Protein AF-A0A374W8F1-F1 (afdb_monomer_lite)

Structure (mmCIF, N/CA/C/O backbone):
data_AF-A0A374W8F1-F1
#
_entry.id   AF-A0A374W8F1-F1
#
loop_
_atom_site.group_PDB
_atom_site.id
_atom_site.type_symbol
_atom_site.label_atom_id
_atom_site.label_alt_id
_atom_site.label_comp_id
_atom_site.label_asym_id
_atom_site.label_entity_id
_atom_site.label_seq_id
_atom_site.pdbx_PDB_ins_code
_atom_site.Cartn_x
_atom_site.Cartn_y
_atom_site.Cartn_z
_atom_site.occupancy
_atom_site.B_iso_or_equiv
_atom_site.auth_seq_id
_atom_site.auth_comp_id
_atom_site.auth_asym_id
_atom_site.auth_atom_id
_atom_site.pdbx_PDB_model_num
ATOM 1 N N . MET A 1 1 ? -5.084 6.648 -28.640 1.00 56.66 1 MET A N 1
ATOM 2 C CA . MET A 1 1 ? -4.894 7.261 -27.310 1.00 56.66 1 MET A CA 1
ATOM 3 C C . MET A 1 1 ? -3.438 7.662 -27.225 1.00 56.66 1 MET A C 1
ATOM 5 O O . MET A 1 1 ? -2.590 6.785 -27.340 1.00 56.66 1 MET A O 1
ATOM 9 N N . ASN A 1 2 ? -3.152 8.958 -27.144 1.00 83.12 2 ASN A N 1
ATOM 10 C CA . ASN A 1 2 ? -1.784 9.453 -27.013 1.00 83.12 2 ASN A CA 1
ATOM 11 C C . ASN A 1 2 ? -1.238 9.098 -25.610 1.00 83.12 2 ASN A C 1
ATOM 13 O O . ASN A 1 2 ? -2.001 9.043 -24.641 1.00 83.12 2 ASN A O 1
ATOM 17 N N . ALA A 1 3 ? 0.065 8.836 -25.484 1.00 85.19 3 ALA A N 1
ATOM 18 C CA . ALA A 1 3 ? 0.710 8.472 -24.219 1.00 85.19 3 ALA A CA 1
ATOM 19 C C . ALA A 1 3 ? 0.453 9.521 -23.122 1.00 85.19 3 ALA A C 1
ATOM 21 O O . ALA A 1 3 ? 0.113 9.183 -21.987 1.00 85.19 3 ALA A O 1
ATOM 22 N N . LEU A 1 4 ? 0.528 10.797 -23.509 1.00 89.19 4 LEU A N 1
ATOM 23 C CA . LEU A 1 4 ? 0.276 11.951 -22.646 1.00 89.19 4 LEU A CA 1
ATOM 24 C C . LEU A 1 4 ? -1.195 12.076 -22.233 1.00 89.19 4 LEU A C 1
ATOM 26 O O . LEU A 1 4 ? -1.486 12.389 -21.083 1.00 89.19 4 LEU A O 1
ATOM 30 N N . GLU A 1 5 ? -2.141 11.777 -23.129 1.00 90.50 5 GLU A N 1
ATOM 31 C CA . GLU A 1 5 ? -3.573 11.758 -22.785 1.00 90.50 5 GLU A CA 1
ATOM 32 C C . GLU A 1 5 ? -3.871 10.691 -21.730 1.00 90.50 5 GLU A C 1
ATOM 34 O O . GLU A 1 5 ? -4.620 10.935 -20.779 1.00 90.50 5 GLU A O 1
ATOM 39 N N . LYS A 1 6 ? -3.250 9.512 -21.870 1.00 90.81 6 LYS A N 1
ATOM 40 C CA . LYS A 1 6 ? -3.367 8.432 -20.890 1.00 90.81 6 LYS A CA 1
ATOM 41 C C . LYS A 1 6 ? -2.780 8.858 -19.547 1.00 90.81 6 LYS A C 1
ATOM 43 O O . LYS A 1 6 ? -3.488 8.761 -18.548 1.00 90.81 6 LYS A O 1
ATOM 48 N N . LEU A 1 7 ? -1.556 9.389 -19.525 1.00 92.25 7 LEU A N 1
ATOM 49 C CA . LEU A 1 7 ? -0.915 9.894 -18.307 1.00 92.25 7 LEU A CA 1
ATOM 50 C C . LEU A 1 7 ? -1.776 10.959 -17.614 1.00 92.25 7 LEU A C 1
ATOM 52 O O . LEU A 1 7 ? -2.066 10.837 -16.426 1.00 92.25 7 LEU A O 1
ATOM 56 N N . ARG A 1 8 ? -2.289 11.938 -18.369 1.00 93.06 8 ARG A N 1
ATOM 57 C CA . ARG A 1 8 ? -3.191 12.977 -17.854 1.00 93.06 8 ARG A CA 1
ATOM 58 C C . ARG A 1 8 ? -4.452 12.396 -17.219 1.00 93.06 8 ARG A C 1
ATOM 60 O O . ARG A 1 8 ? -4.893 12.876 -16.181 1.00 93.06 8 ARG A O 1
ATOM 67 N N . SER A 1 9 ? -5.018 11.341 -17.807 1.00 91.94 9 SER A N 1
ATOM 68 C CA . SER A 1 9 ? -6.196 10.659 -17.257 1.00 91.94 9 SER A CA 1
ATOM 69 C C . SER A 1 9 ? -5.920 9.867 -15.969 1.00 91.94 9 SER A C 1
ATOM 71 O O . SER A 1 9 ? -6.871 9.497 -15.272 1.00 91.94 9 SER A O 1
ATOM 73 N N . MET A 1 10 ? -4.649 9.586 -15.668 1.00 92.75 10 MET A N 1
ATOM 74 C CA . MET A 1 10 ? -4.195 8.838 -14.493 1.00 92.75 10 MET A CA 1
ATOM 75 C C . MET A 1 10 ? -3.808 9.746 -13.315 1.00 92.75 10 MET A C 1
ATOM 77 O O . MET A 1 10 ? -3.737 9.269 -12.186 1.00 92.75 10 MET A O 1
ATOM 81 N N . VAL A 1 11 ? -3.591 11.044 -13.534 1.00 92.56 11 VAL A N 1
ATOM 82 C CA . VAL A 1 11 ? -3.277 11.994 -12.453 1.00 92.56 11 VAL A CA 1
ATOM 83 C C . VAL A 1 11 ? -4.380 11.980 -11.383 1.00 92.56 11 VAL A C 1
ATOM 85 O O . VAL A 1 11 ? -5.569 11.898 -11.702 1.00 92.56 11 VAL A O 1
ATOM 88 N N . ASN A 1 12 ? -3.983 12.052 -10.110 1.00 89.75 12 ASN A N 1
ATOM 89 C CA . ASN A 1 12 ? -4.857 12.020 -8.930 1.00 89.75 12 ASN A CA 1
ATOM 90 C C . ASN A 1 12 ? -5.703 10.743 -8.768 1.00 89.75 12 ASN A C 1
ATOM 92 O O . ASN A 1 12 ? -6.711 10.755 -8.060 1.00 89.75 12 ASN A O 1
ATOM 96 N N . LYS A 1 13 ? -5.307 9.628 -9.394 1.00 89.38 13 LYS A N 1
ATOM 97 C CA . LYS A 1 13 ? -5.928 8.311 -9.182 1.00 89.38 13 LYS A CA 1
ATOM 98 C C . LYS A 1 13 ? -4.943 7.337 -8.523 1.00 89.38 13 LYS A C 1
ATOM 100 O O . LYS A 1 13 ? -3.747 7.414 -8.808 1.00 89.38 13 LYS A O 1
ATOM 105 N N . PRO A 1 14 ? -5.425 6.422 -7.661 1.00 85.81 14 PRO A N 1
ATOM 106 C CA . PRO A 1 14 ? -4.579 5.423 -7.021 1.00 85.81 14 PRO A CA 1
ATOM 107 C C . PRO A 1 14 ? -4.275 4.255 -7.964 1.00 85.81 14 PRO A C 1
ATOM 109 O O . PRO A 1 14 ? -5.164 3.699 -8.621 1.00 85.81 14 PRO A O 1
ATOM 112 N N . PHE A 1 15 ? -3.011 3.846 -7.985 1.00 88.94 15 PHE A N 1
ATOM 113 C CA . PHE A 1 15 ? -2.523 2.699 -8.741 1.00 88.94 15 PHE A CA 1
ATOM 114 C C . PHE A 1 15 ? -1.588 1.850 -7.888 1.00 88.94 15 PHE A C 1
ATOM 116 O O . PHE A 1 15 ? -0.860 2.355 -7.043 1.00 88.94 15 PHE A O 1
ATOM 123 N N . LEU A 1 16 ? -1.559 0.554 -8.167 1.00 85.25 16 LEU A N 1
ATOM 124 C CA . LEU A 1 16 ? -0.496 -0.325 -7.721 1.00 85.25 16 LEU A CA 1
ATOM 125 C C . LEU A 1 16 ? 0.662 -0.246 -8.722 1.00 85.25 16 LEU A C 1
ATOM 127 O O . LEU A 1 16 ? 0.486 -0.538 -9.909 1.00 85.25 16 LEU A O 1
ATOM 131 N N . TYR A 1 17 ? 1.844 0.107 -8.234 1.00 84.38 17 TYR A N 1
ATOM 132 C CA . TYR A 1 17 ? 3.082 0.157 -9.003 1.00 84.38 17 TYR A CA 1
ATOM 133 C C . TYR A 1 17 ? 4.215 -0.434 -8.157 1.00 84.38 17 TYR A C 1
ATOM 135 O O . TYR A 1 17 ? 4.442 -0.005 -7.032 1.00 84.38 17 TYR A O 1
ATOM 143 N N . ASN A 1 18 ? 4.912 -1.456 -8.670 1.00 82.31 18 ASN A N 1
ATOM 144 C CA . ASN A 1 18 ? 5.945 -2.198 -7.926 1.00 82.31 18 ASN A CA 1
ATOM 145 C C . ASN A 1 18 ? 5.492 -2.689 -6.532 1.00 82.31 18 ASN A C 1
ATOM 147 O O . ASN A 1 18 ? 6.258 -2.649 -5.576 1.00 82.31 18 ASN A O 1
ATOM 151 N N . ASN A 1 19 ? 4.250 -3.178 -6.428 1.00 72.81 19 ASN A N 1
ATOM 152 C CA . ASN A 1 19 ? 3.611 -3.627 -5.179 1.00 72.81 19 ASN A CA 1
ATOM 153 C C . ASN A 1 19 ? 3.404 -2.533 -4.113 1.00 72.81 19 ASN A C 1
ATOM 155 O O . ASN A 1 19 ? 2.993 -2.855 -3.002 1.00 72.81 19 ASN A O 1
ATOM 159 N N . GLU A 1 20 ? 3.627 -1.263 -4.448 1.00 76.25 20 GLU A N 1
ATOM 160 C CA . GLU A 1 20 ? 3.277 -0.114 -3.615 1.00 76.25 20 GLU A CA 1
ATOM 161 C C . GLU A 1 20 ? 2.042 0.582 -4.200 1.00 76.25 20 GLU A C 1
ATOM 163 O O . GLU A 1 20 ? 1.887 0.690 -5.420 1.00 76.25 20 GLU A O 1
ATOM 168 N N . GLU A 1 21 ? 1.148 1.050 -3.331 1.00 83.75 21 GLU A N 1
ATOM 169 C CA . GLU A 1 21 ? 0.084 1.963 -3.739 1.00 83.75 21 GLU A CA 1
ATOM 170 C C . GLU A 1 21 ? 0.679 3.359 -3.935 1.00 83.75 21 GLU A C 1
ATOM 172 O O . GLU A 1 21 ? 1.278 3.931 -3.023 1.00 83.75 21 GLU A O 1
ATOM 177 N N . VAL A 1 22 ? 0.525 3.900 -5.140 1.00 87.62 22 VAL A N 1
ATOM 178 C CA . VAL A 1 22 ? 1.045 5.208 -5.532 1.00 87.62 22 VAL A CA 1
ATOM 179 C C . VAL A 1 22 ? -0.039 6.035 -6.207 1.00 87.62 22 VAL A C 1
ATOM 181 O O . VAL A 1 22 ? -0.932 5.517 -6.881 1.00 87.62 22 VAL A O 1
ATOM 184 N N . VAL A 1 23 ? 0.071 7.348 -6.057 1.00 89.94 23 VAL A N 1
ATOM 185 C CA . VAL A 1 23 ? -0.754 8.335 -6.753 1.00 89.94 23 VAL A CA 1
ATOM 186 C C . VAL A 1 23 ? 0.170 9.224 -7.566 1.00 89.94 23 VAL A C 1
ATOM 188 O O . VAL A 1 23 ? 1.151 9.749 -7.039 1.00 89.94 23 VAL A O 1
ATOM 191 N N . ILE A 1 24 ? -0.156 9.398 -8.846 1.00 93.56 24 ILE A N 1
ATOM 192 C CA . ILE A 1 24 ? 0.529 10.357 -9.713 1.00 93.56 24 ILE A CA 1
ATOM 193 C C . ILE A 1 24 ? 0.014 11.754 -9.359 1.00 93.56 24 ILE A C 1
ATOM 195 O O . ILE A 1 24 ? -1.165 12.044 -9.571 1.00 93.56 24 ILE A O 1
ATOM 199 N N . LEU A 1 25 ? 0.888 12.604 -8.820 1.00 92.38 25 LEU A N 1
ATOM 200 C CA . LEU A 1 25 ? 0.569 13.985 -8.443 1.00 92.38 25 LEU A CA 1
ATOM 201 C C . LEU A 1 25 ? 0.599 14.928 -9.649 1.00 92.38 25 LEU A C 1
ATOM 203 O O . LEU A 1 25 ? -0.189 15.864 -9.741 1.00 92.38 25 LEU A O 1
ATOM 207 N N . GLY A 1 26 ? 1.510 14.667 -10.581 1.00 92.19 26 GLY A N 1
ATOM 208 C CA . GLY A 1 26 ? 1.721 15.481 -11.768 1.00 92.19 26 GLY A CA 1
ATOM 209 C C . GLY A 1 26 ? 2.843 14.913 -12.625 1.00 92.19 26 GLY A C 1
ATOM 210 O O . GLY A 1 26 ? 3.460 13.907 -12.267 1.00 92.19 26 GLY A O 1
ATOM 211 N N . TYR A 1 27 ? 3.090 15.556 -13.760 1.00 94.38 27 TYR A N 1
ATOM 212 C CA . TYR A 1 27 ? 4.171 15.202 -14.668 1.00 94.38 27 TYR A CA 1
ATOM 213 C C . TYR A 1 27 ? 4.709 16.447 -15.381 1.00 94.38 27 TYR A C 1
ATOM 215 O O . TYR A 1 27 ? 3.986 17.437 -15.505 1.00 94.38 27 TYR A O 1
ATOM 223 N N . CYS A 1 28 ? 5.955 16.378 -15.838 1.00 92.19 28 CYS A N 1
ATOM 224 C CA . CYS A 1 28 ? 6.592 17.365 -16.704 1.00 92.19 28 CYS A CA 1
ATOM 225 C C . CYS A 1 28 ? 7.000 16.667 -18.005 1.00 92.19 28 CYS A C 1
ATOM 227 O O . CYS A 1 28 ? 7.661 15.630 -17.952 1.00 92.19 28 CYS A O 1
ATOM 229 N N . ASP A 1 29 ? 6.566 17.186 -19.152 1.00 89.44 29 ASP A N 1
ATOM 230 C CA . ASP A 1 29 ? 6.965 16.708 -20.475 1.00 89.44 29 ASP A CA 1
ATOM 231 C C . ASP A 1 29 ? 8.064 17.582 -21.088 1.00 89.44 29 ASP A C 1
ATOM 233 O O . ASP A 1 29 ? 8.118 18.786 -20.843 1.00 89.44 29 ASP A O 1
ATOM 237 N N . GLY A 1 30 ? 8.940 16.971 -21.891 1.00 82.94 30 GLY A N 1
ATOM 238 C CA . GLY A 1 30 ? 10.038 17.684 -22.546 1.00 82.94 30 GLY A CA 1
ATOM 239 C C . GLY A 1 30 ? 11.248 17.900 -21.639 1.00 82.94 30 GLY A C 1
ATOM 240 O O . GLY A 1 30 ? 11.927 18.918 -21.754 1.00 82.94 30 GLY A O 1
ATOM 241 N N . THR A 1 31 ? 11.486 16.974 -20.708 1.00 80.81 31 THR A N 1
ATOM 242 C CA . THR A 1 31 ? 12.664 16.973 -19.833 1.00 80.81 31 THR A CA 1
ATOM 243 C C . THR A 1 31 ? 13.826 16.214 -20.486 1.00 80.81 31 THR A C 1
ATOM 245 O O . THR A 1 31 ? 13.648 15.559 -21.515 1.00 80.81 31 THR A O 1
ATOM 248 N N . GLY A 1 32 ? 15.016 16.291 -19.884 1.00 78.25 32 GLY A N 1
ATOM 249 C CA . GLY A 1 32 ? 16.242 15.696 -20.431 1.00 78.25 32 GLY A CA 1
ATOM 250 C C . GLY A 1 32 ? 16.929 16.586 -21.474 1.00 78.25 32 GLY A C 1
ATOM 251 O O . GLY A 1 32 ? 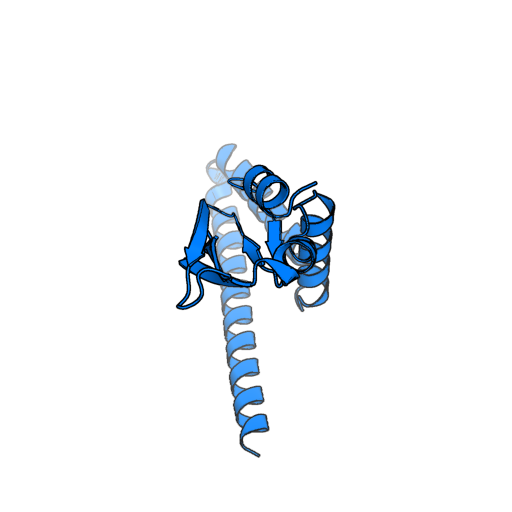16.346 17.555 -21.960 1.00 78.25 32 GLY A O 1
ATOM 252 N N . ASP A 1 33 ? 18.182 16.268 -21.806 1.00 77.44 33 ASP A N 1
ATOM 253 C CA . ASP A 1 33 ? 19.015 17.089 -22.705 1.00 77.44 33 ASP A CA 1
ATOM 254 C C . ASP A 1 33 ? 18.445 17.171 -24.135 1.00 77.44 33 ASP A C 1
ATOM 256 O O . ASP A 1 33 ? 18.569 18.205 -24.794 1.00 77.44 33 ASP A O 1
ATOM 260 N N . ASP A 1 34 ? 17.763 16.111 -24.580 1.00 83.38 34 ASP A N 1
ATOM 261 C CA . ASP A 1 34 ? 17.146 16.004 -25.908 1.00 83.38 34 ASP A CA 1
ATOM 262 C C . ASP A 1 34 ? 15.630 16.309 -25.901 1.00 83.38 34 ASP A C 1
ATOM 264 O O . ASP A 1 34 ? 14.986 16.312 -26.954 1.00 83.38 34 ASP A O 1
ATOM 268 N N . GLY A 1 35 ? 15.045 16.592 -24.727 1.00 84.38 35 GLY A N 1
ATOM 269 C CA . GLY A 1 35 ? 13.619 16.907 -24.569 1.00 84.38 35 GLY A CA 1
ATOM 270 C C . GLY A 1 35 ? 12.669 15.733 -24.843 1.00 84.38 35 GLY A C 1
ATOM 271 O O . GLY A 1 35 ? 11.491 15.944 -25.139 1.00 84.38 35 GLY A O 1
ATOM 272 N N . ASP A 1 36 ? 13.161 14.497 -24.792 1.00 87.75 36 ASP A N 1
ATOM 273 C CA . ASP A 1 36 ? 12.406 13.276 -25.076 1.00 87.75 36 ASP A CA 1
ATOM 274 C C . ASP A 1 36 ? 11.996 12.506 -23.809 1.00 87.75 36 ASP A C 1
ATOM 276 O O . ASP A 1 36 ? 11.369 11.442 -23.894 1.00 87.75 36 ASP A O 1
ATOM 280 N N . GLU A 1 37 ? 12.292 13.056 -22.632 1.00 92.31 37 GLU A N 1
ATOM 281 C CA . GLU A 1 37 ? 11.931 12.475 -21.350 1.00 92.31 37 GLU A CA 1
ATOM 282 C C . GLU A 1 37 ? 10.682 13.123 -20.746 1.00 92.31 37 GLU A C 1
ATOM 284 O O . GLU A 1 37 ? 10.272 14.249 -21.054 1.00 92.31 37 GLU A O 1
ATOM 289 N N . ILE A 1 38 ? 10.047 12.348 -19.875 1.00 93.25 38 ILE A N 1
ATOM 290 C CA . ILE A 1 38 ? 8.889 12.737 -19.091 1.00 93.25 38 ILE A CA 1
ATOM 291 C C . ILE A 1 38 ? 9.161 12.347 -17.645 1.00 93.25 38 ILE A C 1
ATOM 293 O O . ILE A 1 38 ? 9.376 11.170 -17.331 1.00 93.25 38 ILE A O 1
ATOM 297 N N . GLU A 1 39 ? 9.088 13.334 -16.763 1.00 94.69 39 GLU A N 1
ATOM 298 C CA . GLU A 1 39 ? 9.159 13.153 -15.318 1.00 94.69 39 GLU A CA 1
ATOM 299 C C . GLU A 1 39 ? 7.755 12.990 -14.734 1.00 94.69 39 GLU A C 1
ATOM 301 O O . GLU A 1 39 ? 6.868 13.802 -14.984 1.00 94.69 39 GLU A O 1
ATOM 306 N N . ILE A 1 40 ? 7.537 11.954 -13.926 1.00 94.88 40 ILE A N 1
ATOM 307 C CA . ILE A 1 40 ? 6.271 11.669 -13.240 1.00 94.88 40 ILE A CA 1
ATOM 308 C C . ILE A 1 40 ? 6.510 11.718 -11.734 1.00 94.88 40 ILE A C 1
ATOM 310 O O . ILE A 1 40 ? 7.302 10.940 -11.201 1.00 94.88 40 ILE A O 1
ATOM 314 N N . TYR A 1 41 ? 5.775 12.581 -11.038 1.00 94.06 41 TYR A N 1
ATOM 315 C CA . TYR A 1 41 ? 5.908 12.781 -9.596 1.00 94.06 41 TYR A CA 1
ATOM 316 C C . TYR A 1 41 ? 4.880 11.948 -8.831 1.00 94.06 41 TYR A C 1
ATOM 318 O O . TYR A 1 41 ? 3.672 12.052 -9.069 1.00 94.06 41 TYR A O 1
ATOM 326 N N . LEU A 1 42 ? 5.353 11.127 -7.893 1.00 92.81 42 LEU A N 1
ATOM 327 C CA . LEU A 1 42 ? 4.513 10.258 -7.073 1.00 92.81 42 LEU A CA 1
ATOM 328 C C . LEU A 1 42 ? 4.333 10.810 -5.652 1.00 92.81 42 LEU A C 1
ATOM 330 O O . LEU A 1 42 ? 5.210 11.468 -5.094 1.00 92.81 42 LEU A O 1
ATOM 334 N N . ASN A 1 43 ? 3.209 10.472 -5.022 1.00 88.38 43 ASN A N 1
ATOM 335 C CA . ASN A 1 43 ? 2.887 10.850 -3.639 1.00 88.38 43 ASN A CA 1
ATOM 336 C C . ASN A 1 43 ? 3.839 10.284 -2.571 1.00 88.38 43 ASN A C 1
ATOM 338 O O . ASN A 1 43 ? 3.867 10.792 -1.454 1.00 88.38 43 ASN A O 1
ATOM 342 N N . ASN A 1 44 ? 4.613 9.249 -2.896 1.00 83.50 44 ASN A N 1
ATOM 343 C CA . ASN A 1 44 ? 5.634 8.680 -2.012 1.00 83.50 44 ASN A CA 1
ATOM 344 C C . ASN A 1 44 ? 6.992 9.407 -2.108 1.00 83.50 44 ASN A C 1
ATOM 346 O O . ASN A 1 44 ? 7.982 8.919 -1.568 1.00 83.50 44 ASN A O 1
ATOM 350 N N . GLY A 1 45 ? 7.054 10.544 -2.811 1.00 86.31 45 GLY A N 1
ATOM 351 C CA . GLY A 1 45 ? 8.268 11.345 -2.976 1.00 86.31 45 GLY A CA 1
ATOM 352 C C . GLY A 1 45 ? 9.234 10.823 -4.043 1.00 86.31 45 GLY A C 1
ATOM 353 O O . GLY A 1 45 ? 10.291 11.418 -4.232 1.00 86.31 45 GLY A O 1
ATOM 354 N N . LYS A 1 46 ? 8.899 9.732 -4.747 1.00 91.00 46 LYS A N 1
ATOM 355 C CA . LYS A 1 46 ? 9.699 9.223 -5.870 1.00 91.00 46 LYS A CA 1
ATOM 356 C C . LYS A 1 46 ? 9.310 9.942 -7.168 1.00 91.00 46 LYS A C 1
ATOM 358 O O . LYS A 1 46 ? 8.125 10.142 -7.440 1.00 91.00 46 LYS A O 1
ATOM 363 N N . THR A 1 47 ? 10.305 10.236 -7.999 1.00 93.69 47 THR A N 1
ATOM 364 C CA . THR A 1 47 ? 10.119 10.704 -9.381 1.00 93.69 47 THR A CA 1
ATOM 365 C C . THR A 1 47 ? 10.499 9.581 -10.336 1.00 93.69 47 THR A C 1
ATOM 367 O O . THR A 1 47 ? 11.534 8.938 -10.161 1.00 93.69 47 THR A O 1
ATOM 370 N N . LEU A 1 48 ? 9.657 9.314 -11.330 1.00 93.44 48 LEU A N 1
ATOM 371 C CA . LEU A 1 48 ? 9.952 8.364 -12.400 1.00 93.44 48 LEU A CA 1
ATOM 372 C C . LEU A 1 48 ? 10.292 9.138 -13.666 1.00 93.44 48 LEU A C 1
ATOM 374 O O . LEU A 1 48 ? 9.533 10.018 -14.048 1.00 93.44 48 LEU A O 1
ATOM 378 N N . VAL A 1 49 ? 11.389 8.774 -14.322 1.00 93.75 49 VAL A N 1
ATOM 379 C CA . VAL A 1 49 ? 11.800 9.367 -15.599 1.00 93.75 49 VAL A CA 1
ATOM 380 C C . VAL A 1 49 ? 11.624 8.320 -16.688 1.00 93.75 49 VAL A C 1
ATOM 382 O O . VAL A 1 49 ? 12.143 7.205 -16.569 1.00 93.75 49 VAL A O 1
ATOM 385 N N . TYR A 1 50 ? 10.851 8.647 -17.720 1.00 93.38 50 TYR A N 1
ATOM 386 C CA . TYR A 1 50 ? 10.600 7.765 -18.855 1.00 93.38 50 TYR A CA 1
ATOM 387 C C . TYR A 1 50 ? 10.795 8.489 -20.175 1.00 93.38 50 TYR A C 1
ATOM 389 O O . TYR A 1 50 ? 10.362 9.623 -20.328 1.00 93.38 50 TYR A O 1
ATOM 397 N N . ASN A 1 51 ? 11.338 7.778 -21.160 1.00 90.94 51 ASN A N 1
ATOM 398 C CA . ASN A 1 51 ? 11.341 8.245 -22.537 1.00 90.94 51 ASN A CA 1
ATOM 399 C C . ASN A 1 51 ? 9.916 8.236 -23.118 1.00 90.94 51 ASN A C 1
ATOM 401 O O . ASN A 1 51 ? 9.142 7.296 -22.884 1.00 90.94 51 ASN A O 1
ATOM 405 N N . ILE A 1 52 ? 9.582 9.255 -23.908 1.00 87.44 52 ILE A N 1
ATOM 406 C CA . ILE A 1 52 ? 8.267 9.423 -24.530 1.00 87.44 52 ILE A CA 1
ATOM 407 C C . ILE A 1 52 ? 7.890 8.248 -25.444 1.00 87.44 52 ILE A C 1
ATOM 409 O O . ILE A 1 52 ? 6.719 7.858 -25.480 1.00 87.44 52 ILE A O 1
ATOM 413 N N . GLY A 1 53 ? 8.870 7.629 -26.117 1.00 86.50 53 GLY A N 1
ATOM 414 C CA . GLY A 1 53 ? 8.662 6.480 -27.004 1.00 86.50 53 GLY A CA 1
ATOM 415 C C . GLY A 1 53 ? 8.172 5.229 -26.271 1.00 86.50 53 GLY A C 1
ATOM 416 O O . GLY A 1 53 ? 7.331 4.491 -26.784 1.00 86.50 53 GLY A O 1
ATOM 417 N N . ASP A 1 54 ? 8.614 5.042 -25.026 1.00 89.88 54 ASP A N 1
ATOM 418 C CA . ASP A 1 54 ? 8.264 3.884 -24.199 1.00 89.88 54 ASP A CA 1
ATOM 419 C C . ASP A 1 54 ? 7.120 4.161 -23.214 1.00 89.88 54 ASP A C 1
ATOM 421 O O . ASP A 1 54 ? 6.628 3.233 -22.555 1.00 89.88 54 ASP A O 1
ATOM 425 N N . LEU A 1 55 ? 6.675 5.417 -23.090 1.00 90.00 55 LEU A N 1
ATOM 426 C CA . LEU A 1 55 ? 5.758 5.854 -22.037 1.00 90.00 55 LEU A CA 1
ATOM 427 C C . LEU A 1 55 ? 4.487 4.993 -21.981 1.00 90.00 55 LEU A C 1
ATOM 429 O O . LEU A 1 55 ? 4.092 4.560 -20.901 1.00 90.00 55 LEU A O 1
ATOM 433 N N . ILE A 1 56 ? 3.871 4.669 -23.122 1.00 89.50 56 ILE A N 1
ATOM 434 C CA . ILE A 1 56 ? 2.648 3.841 -23.165 1.00 89.50 56 ILE A CA 1
ATOM 435 C C . ILE A 1 56 ? 2.855 2.496 -22.462 1.00 89.50 56 ILE A C 1
ATOM 437 O O . ILE A 1 56 ? 2.012 2.085 -21.660 1.00 89.50 56 ILE A O 1
ATOM 441 N N . ILE A 1 57 ? 3.982 1.835 -22.733 1.00 89.69 57 ILE A N 1
ATOM 442 C CA . ILE A 1 57 ? 4.320 0.522 -22.177 1.00 89.69 57 ILE A CA 1
ATOM 443 C C . ILE A 1 57 ? 4.641 0.651 -20.684 1.00 89.69 57 ILE A C 1
ATOM 445 O O . ILE A 1 57 ? 4.260 -0.206 -19.885 1.00 89.69 57 ILE A O 1
ATOM 449 N N . LYS A 1 58 ? 5.309 1.734 -20.270 1.00 91.75 58 LYS A N 1
ATOM 450 C CA . LYS A 1 58 ? 5.589 1.992 -18.850 1.00 91.75 58 LYS A CA 1
ATOM 451 C C . LYS A 1 58 ? 4.306 2.260 -18.061 1.00 91.75 58 LYS A C 1
ATOM 453 O O . LYS A 1 58 ? 4.158 1.721 -16.966 1.00 91.75 58 LYS A O 1
ATOM 458 N N . LEU A 1 59 ? 3.346 2.993 -18.631 1.00 91.31 59 LEU A N 1
ATOM 459 C CA . LEU A 1 59 ? 2.053 3.271 -17.995 1.00 91.31 59 LEU A CA 1
ATOM 460 C C . LEU A 1 59 ? 1.206 2.008 -17.777 1.00 91.31 59 LEU A C 1
ATOM 462 O O . LEU A 1 59 ? 0.432 1.963 -16.829 1.00 91.31 59 LEU A O 1
ATOM 466 N N . GLU A 1 60 ? 1.374 0.951 -18.580 1.00 89.00 60 GLU A N 1
ATOM 467 C CA . GLU A 1 60 ? 0.713 -0.350 -18.348 1.00 89.00 60 GLU A CA 1
ATOM 468 C C . GLU A 1 60 ? 1.144 -1.041 -17.042 1.00 89.00 60 GLU A C 1
ATOM 470 O O . GLU A 1 60 ? 0.465 -1.959 -16.567 1.00 89.00 60 GLU A O 1
ATOM 475 N N . ARG A 1 61 ? 2.264 -0.620 -16.439 1.00 88.75 61 ARG A N 1
ATOM 476 C CA . ARG A 1 61 ? 2.733 -1.139 -15.144 1.00 88.75 61 ARG A CA 1
ATOM 477 C C . ARG A 1 61 ? 1.903 -0.623 -13.971 1.00 88.75 61 ARG A C 1
ATOM 479 O O . ARG A 1 61 ? 1.874 -1.278 -12.934 1.00 88.75 61 ARG A O 1
ATOM 486 N N . PHE A 1 62 ? 1.222 0.508 -14.138 1.00 89.38 62 PHE A N 1
ATOM 487 C CA . PHE A 1 62 ? 0.305 1.056 -13.147 1.00 89.38 62 PHE A CA 1
ATOM 488 C C . PHE A 1 62 ? -1.018 0.304 -13.233 1.00 89.38 62 PHE A C 1
ATOM 490 O O . PHE A 1 62 ? -1.824 0.514 -14.141 1.00 89.38 62 PHE A O 1
ATOM 497 N N . LYS A 1 63 ? -1.243 -0.610 -12.292 1.00 86.31 63 LYS A N 1
ATOM 498 C CA . LYS A 1 63 ? -2.495 -1.366 -12.234 1.00 86.31 63 LYS A CA 1
ATOM 499 C C . LYS A 1 63 ? -3.508 -0.588 -11.399 1.00 86.31 63 LYS A C 1
ATOM 501 O O . LYS A 1 63 ? -3.163 -0.177 -10.296 1.00 86.31 63 LYS A O 1
ATOM 506 N N . PRO A 1 64 ? -4.737 -0.350 -11.885 1.00 83.06 64 PRO A N 1
ATOM 507 C CA . PRO A 1 64 ? -5.741 0.347 -11.090 1.00 83.06 64 PRO A CA 1
ATOM 508 C C . PRO A 1 64 ? -5.980 -0.420 -9.790 1.00 83.06 64 PRO A C 1
ATOM 510 O O . PRO A 1 64 ? -6.101 -1.651 -9.808 1.00 83.06 64 PRO A O 1
ATOM 513 N N . VAL A 1 65 ? -6.050 0.297 -8.668 1.00 71.31 65 VAL A N 1
ATOM 514 C CA . VAL A 1 65 ? -6.415 -0.313 -7.386 1.00 71.31 65 VAL A CA 1
ATOM 515 C C . VAL A 1 65 ? -7.896 -0.672 -7.454 1.00 71.31 65 VAL A C 1
ATOM 517 O O . VAL A 1 65 ? -8.780 0.139 -7.199 1.00 71.31 65 VAL A O 1
ATOM 520 N N . THR A 1 66 ? -8.181 -1.901 -7.875 1.00 61.91 66 THR A N 1
ATOM 521 C CA . THR A 1 66 ? -9.509 -2.500 -7.746 1.00 61.91 66 THR A CA 1
ATOM 522 C C . THR A 1 66 ? -9.582 -3.216 -6.401 1.00 61.91 66 THR A C 1
ATOM 524 O O . THR A 1 66 ? -8.568 -3.696 -5.887 1.00 61.91 66 THR A O 1
ATOM 527 N N . SER A 1 67 ? -10.777 -3.341 -5.823 1.00 52.44 67 SER A N 1
ATOM 528 C CA . SER A 1 67 ? -11.008 -4.000 -4.525 1.00 52.44 67 SER A CA 1
ATOM 529 C C . SER A 1 67 ? -10.408 -5.417 -4.417 1.00 52.44 67 SER A C 1
ATOM 531 O O . SER A 1 67 ? -10.202 -5.919 -3.317 1.00 52.44 67 SER A O 1
ATOM 533 N N . GLN A 1 68 ? -10.077 -6.058 -5.546 1.00 49.22 68 GLN A N 1
ATOM 534 C CA . GLN A 1 68 ? -9.438 -7.375 -5.624 1.00 49.22 68 GLN A CA 1
ATOM 535 C C . GLN A 1 68 ? -7.963 -7.379 -5.173 1.00 49.22 68 GLN A C 1
ATOM 537 O O . GLN A 1 68 ? -7.508 -8.370 -4.601 1.00 49.22 68 GLN A O 1
ATOM 542 N N . VAL A 1 69 ? -7.217 -6.285 -5.371 1.00 48.62 69 VAL A N 1
ATOM 543 C CA . VAL A 1 69 ? -5.795 -6.184 -4.979 1.00 48.62 69 VAL A CA 1
ATOM 544 C C . VAL A 1 69 ? -5.649 -6.088 -3.459 1.00 48.62 69 VAL A C 1
ATOM 546 O O . VAL A 1 69 ? -4.789 -6.754 -2.888 1.00 48.62 69 VAL A O 1
ATOM 549 N N . ILE A 1 70 ? -6.549 -5.356 -2.792 1.00 52.34 70 ILE A N 1
ATOM 550 C CA . ILE A 1 70 ? -6.617 -5.283 -1.322 1.00 52.34 70 ILE A CA 1
ATOM 551 C C . ILE A 1 70 ? -6.806 -6.691 -0.736 1.00 52.34 70 ILE A C 1
ATOM 553 O O . ILE A 1 70 ? -6.115 -7.082 0.202 1.00 52.34 70 ILE A O 1
ATOM 557 N N . ILE A 1 71 ? -7.689 -7.496 -1.337 1.00 51.75 71 ILE A N 1
ATOM 558 C CA . ILE A 1 71 ? -7.953 -8.873 -0.901 1.00 51.75 71 ILE A CA 1
ATOM 559 C C . ILE A 1 71 ? -6.728 -9.773 -1.121 1.00 51.75 71 ILE A C 1
ATOM 561 O O . ILE A 1 71 ? -6.443 -10.611 -0.272 1.00 51.75 71 ILE A O 1
ATOM 565 N N . LEU A 1 72 ? -5.992 -9.6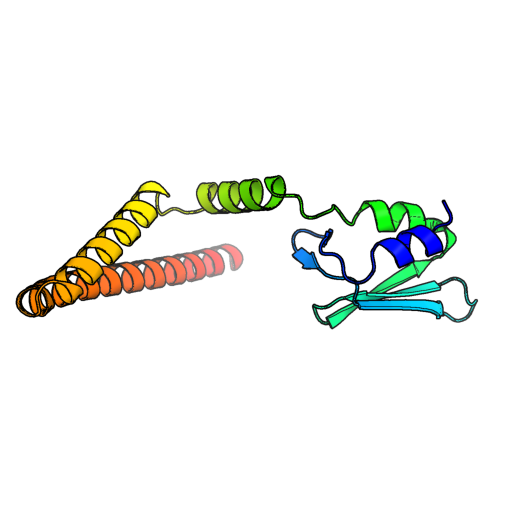25 -2.229 1.00 51.12 72 LEU A N 1
ATOM 566 C CA . LEU A 1 72 ? -4.835 -10.477 -2.528 1.00 51.12 72 LEU A CA 1
ATOM 567 C C . LEU A 1 72 ? -3.611 -10.142 -1.659 1.00 51.12 72 LEU A C 1
ATOM 569 O O . LEU A 1 72 ? -2.913 -11.057 -1.227 1.00 51.12 72 LEU A O 1
ATOM 573 N N . THR A 1 73 ? -3.371 -8.861 -1.365 1.00 48.28 73 THR A N 1
ATOM 574 C CA . THR A 1 73 ? -2.307 -8.428 -0.442 1.00 48.28 73 THR A CA 1
ATOM 575 C C . THR A 1 73 ? -2.622 -8.843 0.993 1.00 48.28 73 THR A C 1
ATOM 577 O O . THR A 1 73 ? -1.742 -9.380 1.661 1.00 48.28 73 THR A O 1
ATOM 580 N N . ASN A 1 74 ? -3.883 -8.721 1.427 1.00 50.50 74 ASN A N 1
ATOM 581 C CA . ASN A 1 74 ? -4.327 -9.255 2.718 1.00 50.50 74 ASN A CA 1
ATOM 582 C C . ASN A 1 74 ? -4.193 -10.783 2.767 1.00 50.50 74 ASN A C 1
ATOM 584 O O . ASN A 1 74 ? -3.586 -11.294 3.693 1.00 50.50 74 ASN A O 1
ATOM 588 N N . LYS A 1 75 ? -4.610 -11.514 1.722 1.00 51.44 75 LYS A N 1
ATOM 589 C CA . LYS A 1 75 ? -4.418 -12.975 1.636 1.00 51.44 75 LYS A CA 1
ATOM 590 C C . LYS A 1 75 ? -2.948 -13.395 1.660 1.00 51.44 75 LYS A C 1
ATOM 592 O O . LYS A 1 75 ? -2.621 -14.445 2.203 1.00 51.44 75 LYS A O 1
ATOM 597 N N . ARG A 1 76 ? -2.056 -12.610 1.048 1.00 52.66 76 ARG A N 1
ATOM 598 C CA . ARG A 1 76 ? -0.611 -12.862 1.092 1.00 52.66 76 ARG A CA 1
ATOM 599 C C . ARG A 1 76 ? -0.056 -12.606 2.488 1.00 52.66 76 ARG A C 1
ATOM 601 O O . ARG A 1 76 ? 0.633 -13.483 2.989 1.00 52.66 76 ARG A O 1
ATOM 608 N N . LEU A 1 77 ? -0.417 -11.497 3.135 1.00 48.41 77 LEU A N 1
ATOM 609 C CA . LEU A 1 77 ? -0.107 -11.230 4.548 1.00 48.41 77 LEU A CA 1
ATOM 610 C C . LEU A 1 77 ? -0.630 -12.346 5.471 1.00 48.41 77 LEU A C 1
ATOM 612 O O . LEU A 1 77 ? 0.121 -12.842 6.308 1.00 48.41 77 LEU A O 1
ATOM 616 N N . ASP A 1 78 ? -1.855 -12.820 5.241 1.00 47.47 78 ASP A N 1
ATOM 617 C CA . ASP A 1 78 ? -2.477 -13.937 5.961 1.00 47.47 78 ASP A CA 1
ATOM 618 C C . ASP A 1 78 ? -1.724 -15.265 5.750 1.00 47.47 78 ASP A C 1
ATOM 620 O O . ASP A 1 78 ? -1.720 -16.113 6.638 1.00 47.47 78 ASP A O 1
ATOM 624 N N . SER A 1 79 ? -1.062 -15.452 4.599 1.00 50.09 79 SER A N 1
ATOM 625 C CA . SER A 1 79 ? -0.304 -16.673 4.271 1.00 50.09 79 SER A CA 1
ATOM 626 C C . SER A 1 79 ? 1.116 -16.727 4.850 1.00 50.09 79 SER A C 1
ATOM 628 O O . SER A 1 79 ? 1.665 -17.817 4.986 1.00 50.09 79 SER A O 1
ATOM 630 N N . VAL A 1 80 ? 1.715 -15.577 5.193 1.00 46.75 80 VAL A N 1
ATOM 631 C CA . VAL A 1 80 ? 3.057 -15.491 5.817 1.00 46.75 80 VAL A CA 1
ATOM 632 C C . VAL A 1 80 ? 3.000 -15.234 7.323 1.00 46.75 80 VAL A C 1
ATOM 634 O O . VAL A 1 80 ? 4.025 -15.308 8.000 1.00 46.75 80 VAL A O 1
ATOM 637 N N . SER A 1 81 ? 1.818 -14.943 7.869 1.00 41.69 81 SER A N 1
ATOM 638 C CA . SER A 1 81 ? 1.637 -14.788 9.308 1.00 41.69 81 SER A CA 1
ATOM 639 C C . SER A 1 81 ? 1.696 -16.157 9.991 1.00 41.69 81 SER A C 1
ATOM 641 O O . SER A 1 81 ? 0.802 -16.986 9.844 1.00 41.69 81 SER A O 1
ATOM 643 N N . THR A 1 82 ? 2.729 -16.386 10.806 1.00 48.81 82 THR A N 1
ATOM 644 C CA . THR A 1 82 ? 2.800 -17.530 11.737 1.00 48.81 82 THR A CA 1
ATOM 645 C C . THR A 1 82 ? 1.737 -17.463 12.835 1.00 48.81 82 THR A C 1
ATOM 647 O O . THR A 1 82 ? 1.540 -18.421 13.579 1.00 48.81 82 THR A O 1
ATOM 650 N N . VAL A 1 83 ? 1.011 -16.347 12.916 1.00 50.72 83 VAL A N 1
ATOM 651 C CA . VAL A 1 83 ? -0.207 -16.210 13.703 1.00 50.72 83 VAL A CA 1
ATOM 652 C C . VAL A 1 83 ? -1.377 -16.516 12.774 1.00 50.72 83 VAL A C 1
ATOM 654 O O . VAL A 1 83 ? -1.705 -15.706 11.906 1.00 50.72 83 VAL A O 1
ATOM 657 N N . ASN A 1 84 ? -1.975 -17.699 12.942 1.00 52.69 84 ASN A N 1
ATOM 658 C CA . ASN A 1 84 ? -3.170 -18.131 12.217 1.00 52.69 84 ASN A CA 1
ATOM 659 C C . ASN A 1 84 ? -4.188 -16.966 12.173 1.00 52.69 84 ASN A C 1
ATOM 661 O O . ASN A 1 84 ? -4.537 -16.462 13.244 1.00 52.69 84 ASN A O 1
ATOM 665 N N . PRO A 1 85 ? -4.674 -16.534 10.992 1.00 54.94 85 PRO A N 1
ATOM 666 C CA . PRO A 1 85 ? -5.604 -15.405 10.848 1.00 54.94 85 PRO A CA 1
ATOM 667 C C . PRO A 1 85 ? -6.828 -15.496 11.774 1.00 54.94 85 PRO A C 1
ATOM 669 O O . PRO A 1 85 ? -7.347 -14.484 12.248 1.00 54.94 85 PRO A O 1
ATOM 672 N N . THR A 1 86 ? -7.234 -16.724 12.108 1.00 61.22 86 THR A N 1
ATOM 673 C CA . THR A 1 86 ? -8.300 -17.031 13.069 1.00 61.22 86 THR A CA 1
ATOM 674 C C . THR A 1 86 ? -8.000 -16.490 14.471 1.00 61.22 86 THR A C 1
ATOM 676 O O . THR A 1 86 ? -8.898 -15.982 15.130 1.00 61.22 86 THR A O 1
ATOM 679 N N . ILE A 1 87 ? -6.746 -16.543 14.931 1.00 62.06 87 ILE A N 1
ATOM 680 C CA . ILE A 1 87 ? -6.339 -16.082 16.269 1.00 62.06 87 ILE A CA 1
ATOM 681 C C . ILE A 1 87 ? -6.412 -14.555 16.354 1.00 62.06 87 ILE A C 1
ATOM 683 O O . ILE A 1 87 ? -6.896 -14.022 17.348 1.00 62.06 87 ILE A O 1
ATOM 687 N N . ILE A 1 88 ? -5.997 -13.837 15.305 1.00 65.75 88 ILE A N 1
ATOM 688 C CA . ILE A 1 88 ? -6.091 -12.367 15.269 1.00 65.75 88 ILE A CA 1
ATOM 689 C C . ILE A 1 88 ? -7.558 -11.927 15.257 1.00 65.75 88 ILE A C 1
ATOM 691 O O . ILE A 1 88 ? -7.929 -11.002 15.981 1.00 65.75 88 ILE A O 1
ATOM 695 N N . GLN A 1 89 ? -8.407 -12.613 14.486 1.00 65.00 89 GLN A N 1
ATOM 696 C CA . GLN A 1 89 ? -9.850 -12.364 14.497 1.00 65.00 89 GLN A CA 1
ATOM 697 C C . GLN A 1 89 ? -10.451 -12.641 15.877 1.00 65.00 89 GLN A C 1
ATOM 699 O O . GLN A 1 89 ? -11.137 -11.781 16.420 1.00 65.00 89 GLN A O 1
ATOM 704 N N . GLN A 1 90 ? -10.108 -13.768 16.502 1.00 71.31 90 GLN A N 1
ATOM 705 C CA . GLN A 1 90 ? -10.555 -14.101 17.855 1.00 71.31 90 GLN A CA 1
ATOM 706 C C . GLN A 1 90 ? -10.087 -13.079 18.900 1.00 71.31 90 GLN A C 1
ATOM 708 O O . GLN A 1 90 ? -10.871 -12.695 19.769 1.00 71.31 90 GLN A O 1
ATOM 713 N N . MET A 1 91 ? -8.842 -12.596 18.820 1.00 71.38 91 MET A N 1
ATOM 714 C CA . MET A 1 91 ? -8.328 -11.547 19.708 1.00 71.38 91 MET A CA 1
ATOM 715 C C . MET A 1 91 ? -9.085 -10.233 19.514 1.00 71.38 91 MET A C 1
ATOM 717 O O . MET A 1 91 ? -9.510 -9.628 20.496 1.00 71.38 91 MET A O 1
ATOM 721 N N . ARG A 1 92 ? -9.301 -9.810 18.263 1.00 75.94 92 ARG A N 1
ATOM 722 C CA . ARG A 1 92 ? -10.075 -8.607 17.934 1.00 75.94 92 ARG A CA 1
ATOM 723 C C . ARG A 1 92 ? -11.501 -8.704 18.470 1.00 75.94 92 ARG A C 1
ATOM 725 O O . ARG A 1 92 ? -11.954 -7.786 19.145 1.00 75.94 92 ARG A O 1
ATOM 732 N N . ASP A 1 93 ? -12.187 -9.807 18.201 1.00 79.88 93 ASP A N 1
ATOM 733 C CA . ASP A 1 93 ? -13.580 -10.003 18.602 1.00 79.88 93 ASP A CA 1
ATOM 734 C C . ASP A 1 93 ? -13.699 -10.068 20.137 1.00 79.88 93 ASP A C 1
ATOM 736 O O . ASP A 1 93 ? -14.618 -9.495 20.723 1.00 79.88 93 ASP A O 1
ATOM 740 N N . THR A 1 94 ? -12.710 -10.666 20.813 1.00 81.19 94 THR A N 1
ATOM 741 C CA . THR A 1 94 ? -12.614 -10.666 22.281 1.00 81.19 94 THR A CA 1
ATOM 742 C C . THR A 1 94 ? -12.403 -9.256 22.835 1.00 81.19 94 THR A C 1
ATOM 744 O O . THR A 1 94 ? -13.060 -8.877 23.803 1.00 81.19 94 THR A O 1
ATOM 747 N N . ILE A 1 95 ? -11.526 -8.456 22.224 1.00 79.31 95 ILE A N 1
ATOM 748 C CA . ILE A 1 95 ? -11.279 -7.062 22.620 1.00 79.31 95 ILE A CA 1
ATOM 749 C C . ILE A 1 95 ? -12.546 -6.217 22.448 1.00 79.31 95 ILE A C 1
ATOM 751 O O . ILE A 1 95 ? -12.923 -5.499 23.372 1.00 79.31 95 ILE A O 1
ATOM 755 N N . LEU A 1 96 ? -13.224 -6.327 21.301 1.00 83.06 96 LEU A N 1
ATOM 756 C CA . LEU A 1 96 ? -14.458 -5.587 21.024 1.00 83.06 96 LEU A CA 1
ATOM 757 C C . LEU A 1 96 ? -15.552 -5.928 22.041 1.00 83.06 96 LEU A C 1
ATOM 759 O O . LEU A 1 96 ? -16.137 -5.022 22.631 1.00 83.06 96 LEU A O 1
ATOM 763 N N . LYS A 1 97 ? -15.734 -7.218 22.341 1.00 83.62 97 LYS A N 1
ATOM 764 C CA . LYS A 1 97 ? -16.689 -7.682 23.355 1.00 83.62 97 LYS A CA 1
ATOM 765 C C . LYS A 1 97 ? -16.384 -7.131 24.753 1.00 83.62 97 LYS A C 1
ATOM 767 O O . LYS A 1 97 ? -17.301 -6.802 25.500 1.00 83.62 97 LYS A O 1
ATOM 772 N N . GLN A 1 98 ? -15.106 -7.012 25.123 1.00 76.00 98 GLN A N 1
ATOM 773 C CA . GLN A 1 98 ? -14.716 -6.429 26.413 1.00 76.00 98 GLN A CA 1
ATOM 774 C C . GLN A 1 98 ? -14.928 -4.910 26.462 1.00 76.00 98 GLN A C 1
ATOM 776 O O . GLN A 1 98 ? -15.323 -4.383 27.499 1.00 76.00 98 GLN A O 1
ATOM 781 N N . ILE A 1 99 ? -14.705 -4.199 25.352 1.00 79.50 99 ILE A N 1
ATOM 782 C CA . ILE A 1 99 ? -14.995 -2.760 25.251 1.00 79.50 99 ILE A CA 1
ATOM 783 C C . ILE A 1 99 ? -16.500 -2.506 25.394 1.00 79.50 99 ILE A C 1
ATOM 785 O O . ILE A 1 99 ? -16.895 -1.602 26.130 1.00 79.50 99 ILE A O 1
ATOM 789 N N . GLU A 1 100 ? -17.334 -3.315 24.738 1.00 82.88 100 GLU A N 1
ATOM 790 C CA . GLU A 1 100 ? -18.793 -3.252 24.880 1.00 82.88 100 GLU A CA 1
ATOM 791 C C . GLU A 1 100 ? -19.228 -3.515 26.325 1.00 82.88 100 GLU A C 1
ATOM 793 O O . GLU A 1 100 ? -19.939 -2.695 26.902 1.00 82.88 100 GLU A O 1
ATOM 798 N N . ALA A 1 101 ? -18.712 -4.571 26.960 1.00 79.31 101 ALA A N 1
ATOM 799 C CA . ALA A 1 101 ? -19.036 -4.893 28.350 1.00 79.31 101 ALA A CA 1
ATOM 800 C C . ALA A 1 101 ? -18.664 -3.763 29.330 1.00 79.31 101 ALA A C 1
ATOM 802 O O . ALA A 1 101 ? -19.421 -3.469 30.254 1.00 79.31 101 ALA A O 1
ATOM 803 N N . VAL A 1 102 ? -17.525 -3.091 29.121 1.00 81.94 102 VAL A N 1
ATOM 804 C CA . VAL A 1 102 ? -17.108 -1.925 29.924 1.00 81.94 102 VAL A CA 1
ATOM 805 C C . VAL A 1 102 ? -18.001 -0.711 29.685 1.00 81.94 102 VAL A C 1
ATOM 807 O O . VAL A 1 102 ? -18.265 0.052 30.615 1.00 81.94 102 VAL A O 1
ATOM 810 N N . LYS A 1 103 ? -18.464 -0.521 28.448 1.00 80.81 103 LYS A N 1
ATO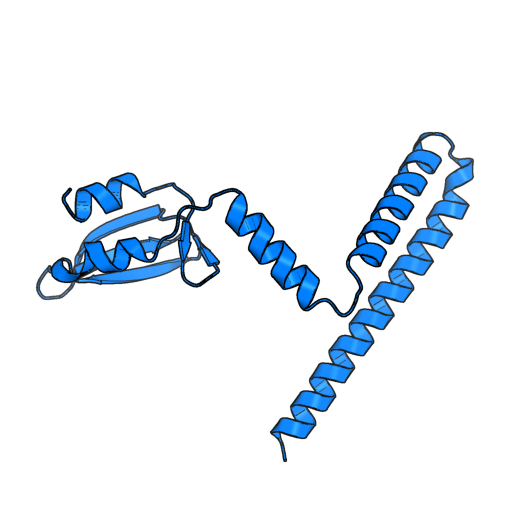M 811 C CA . LYS A 1 103 ? -19.373 0.568 28.084 1.00 80.81 103 LYS A CA 1
ATOM 812 C C . LYS A 1 103 ? -20.757 0.381 28.708 1.00 80.81 103 LYS A C 1
ATOM 814 O O . LYS A 1 103 ? -21.375 1.365 29.103 1.00 80.81 103 LYS A O 1
ATOM 819 N N . GLU A 1 104 ? -21.226 -0.860 28.799 1.00 84.62 104 GLU A N 1
ATOM 820 C CA . GLU A 1 104 ? -22.514 -1.213 29.404 1.00 84.62 104 GLU A CA 1
ATOM 821 C C . GLU A 1 104 ? -22.462 -1.244 30.935 1.00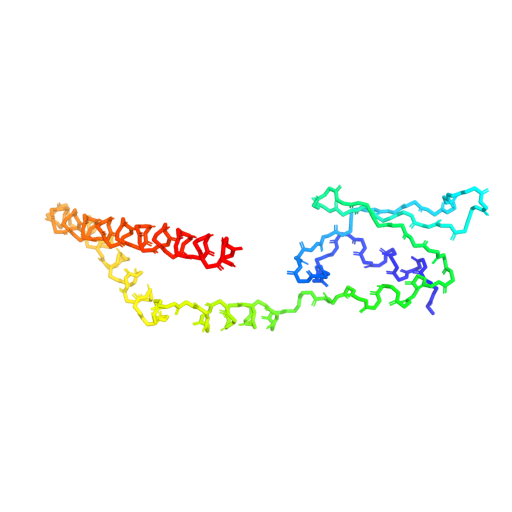 84.62 104 GLU A C 1
ATOM 823 O O . GLU A 1 104 ? -23.428 -0.860 31.593 1.00 84.62 104 GLU A O 1
ATOM 828 N N . SER A 1 105 ? -21.341 -1.679 31.521 1.00 83.50 105 SER A N 1
ATOM 829 C CA . SER A 1 105 ? -21.189 -1.761 32.971 1.00 83.50 105 SER A CA 1
ATOM 830 C C . SER A 1 105 ? -19.769 -1.425 33.439 1.00 83.50 105 SER A C 1
ATOM 832 O O . SER A 1 105 ? -18.819 -2.154 33.134 1.00 83.50 105 SER A O 1
ATOM 834 N N . PRO A 1 106 ? -19.604 -0.411 34.310 1.00 78.81 106 PRO A N 1
ATOM 835 C CA . PRO A 1 106 ? -18.323 -0.109 34.951 1.00 78.81 106 PRO A CA 1
ATOM 836 C C . PRO A 1 106 ? -17.733 -1.280 35.758 1.00 78.81 106 PRO A C 1
ATOM 838 O O . PRO A 1 106 ? -16.530 -1.310 36.012 1.00 78.81 106 PRO A O 1
ATOM 841 N N . ALA A 1 107 ? -18.548 -2.270 36.145 1.00 82.62 107 ALA A N 1
ATOM 842 C CA . ALA A 1 107 ? -18.084 -3.464 36.852 1.00 82.62 107 ALA A CA 1
ATOM 843 C C . ALA A 1 107 ? -17.212 -4.386 35.973 1.00 82.62 107 ALA A C 1
ATOM 845 O O . ALA A 1 107 ? -16.368 -5.115 36.497 1.00 82.62 107 ALA A O 1
ATOM 846 N N . ALA A 1 108 ? -17.351 -4.324 34.642 1.00 79.94 108 ALA A N 1
ATOM 847 C CA . ALA A 1 108 ? -16.571 -5.132 33.701 1.00 79.94 108 ALA A CA 1
ATOM 848 C C . ALA A 1 108 ? -15.126 -4.624 33.504 1.00 79.94 108 ALA A C 1
ATOM 850 O O . ALA A 1 108 ? -14.291 -5.322 32.927 1.00 79.94 108 ALA A O 1
ATOM 851 N N . VAL A 1 109 ? -14.785 -3.436 34.027 1.00 77.75 109 VAL A N 1
ATOM 852 C CA . VAL A 1 109 ? -13.464 -2.797 33.861 1.00 77.75 109 VAL A CA 1
ATOM 853 C C . VAL A 1 109 ? -12.318 -3.685 34.345 1.00 77.75 109 VAL A C 1
ATOM 855 O O . VAL A 1 109 ? -11.272 -3.752 33.698 1.00 77.75 109 VAL A O 1
ATOM 858 N N . ASN A 1 110 ? -12.492 -4.387 35.466 1.00 80.25 110 ASN A N 1
ATOM 859 C CA . ASN A 1 110 ? -11.438 -5.247 36.012 1.00 80.25 110 ASN A CA 1
ATOM 860 C C . ASN A 1 110 ? -11.184 -6.479 35.133 1.00 80.25 110 ASN A C 1
ATOM 862 O O . ASN A 1 110 ? -10.030 -6.860 34.934 1.00 80.25 110 ASN A O 1
ATOM 866 N N . GLN A 1 111 ? -12.241 -7.057 34.557 1.00 75.12 111 GLN A N 1
ATOM 867 C CA . GLN A 1 111 ? -12.134 -8.185 33.634 1.00 75.12 111 GLN A CA 1
ATOM 868 C C . GLN A 1 111 ? -11.480 -7.754 32.316 1.00 75.12 111 GLN A C 1
ATOM 870 O O . GLN A 1 111 ? -10.544 -8.403 31.849 1.00 75.12 111 GLN A O 1
ATOM 875 N N . ALA A 1 112 ? -11.889 -6.610 31.765 1.00 74.75 112 ALA A N 1
ATOM 876 C CA . ALA A 1 112 ? -11.277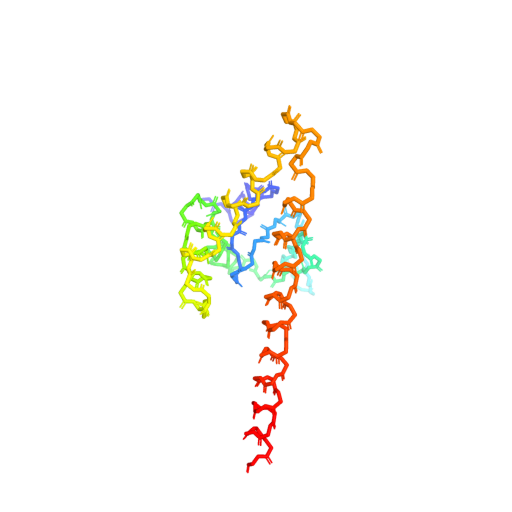 -6.049 30.568 1.00 74.75 112 ALA A CA 1
ATOM 877 C C . ALA A 1 112 ? -9.779 -5.768 30.773 1.00 74.75 112 ALA A C 1
ATOM 879 O O . ALA A 1 112 ? -8.966 -6.147 29.931 1.00 74.75 112 ALA A O 1
ATOM 880 N N . LYS A 1 113 ? -9.379 -5.185 31.915 1.00 78.81 113 LYS A N 1
ATOM 881 C CA . LYS A 1 113 ? -7.960 -4.949 32.243 1.00 78.81 113 LYS A CA 1
ATOM 882 C C . LYS A 1 113 ? -7.124 -6.229 32.203 1.00 78.81 113 LYS A C 1
ATOM 884 O O . LYS A 1 113 ? -6.037 -6.204 31.633 1.00 78.81 113 LYS A O 1
ATOM 889 N N . GLN A 1 114 ? -7.623 -7.334 32.759 1.00 79.62 114 GLN A N 1
ATOM 890 C CA . GLN A 1 114 ? -6.918 -8.622 32.714 1.00 79.62 114 GLN A CA 1
ATOM 891 C C . GLN A 1 114 ? -6.764 -9.141 31.280 1.00 79.62 114 GLN A C 1
ATOM 893 O O . GLN A 1 114 ? -5.684 -9.589 30.897 1.00 79.62 114 GLN A O 1
ATOM 898 N N . VAL A 1 115 ? -7.814 -9.026 30.463 1.00 76.62 115 VAL A N 1
ATOM 899 C CA . VAL A 1 115 ? -7.765 -9.430 29.051 1.00 76.62 115 VAL A CA 1
ATOM 900 C C . VAL A 1 115 ? -6.735 -8.598 28.279 1.00 76.62 115 VAL A C 1
ATOM 902 O O . VAL A 1 115 ? -5.889 -9.160 27.585 1.00 76.62 115 VAL A O 1
ATOM 905 N N . PHE A 1 116 ? -6.731 -7.273 28.446 1.00 78.12 116 PHE A N 1
ATOM 906 C CA . PHE A 1 116 ? -5.755 -6.395 27.790 1.00 78.12 116 PHE A CA 1
ATOM 907 C C . PHE A 1 116 ? -4.316 -6.626 28.268 1.00 78.12 116 PHE A C 1
ATOM 909 O O . PHE A 1 116 ? -3.382 -6.532 27.473 1.00 78.12 116 PHE A O 1
ATOM 916 N N . GLN A 1 117 ? -4.114 -6.976 29.541 1.00 78.88 117 GLN A N 1
ATOM 917 C CA . GLN A 1 117 ? -2.800 -7.386 30.042 1.00 78.88 117 GLN A CA 1
ATOM 918 C C . GLN A 1 117 ? -2.315 -8.673 29.363 1.00 78.88 117 GLN A C 1
ATOM 920 O O . GLN A 1 117 ? -1.169 -8.722 28.920 1.00 78.88 117 GLN A O 1
ATOM 925 N N . GLY A 1 118 ? -3.188 -9.673 29.200 1.00 76.12 118 GLY A N 1
ATOM 926 C CA . GLY A 1 118 ? -2.866 -10.896 28.459 1.00 76.12 118 GLY A CA 1
ATOM 927 C C . GLY A 1 118 ? -2.482 -10.624 27.000 1.00 76.12 118 GLY A C 1
ATOM 928 O O . GLY A 1 118 ? -1.498 -11.173 26.507 1.00 76.12 118 GLY A O 1
ATOM 929 N N . VAL A 1 119 ? -3.194 -9.711 26.329 1.00 78.44 119 VAL A N 1
ATOM 930 C CA . VAL A 1 119 ? -2.863 -9.267 24.962 1.00 78.44 119 VAL A CA 1
ATOM 931 C C . VAL A 1 119 ? -1.476 -8.617 24.906 1.00 78.44 119 VAL A C 1
ATOM 933 O O . VAL A 1 119 ? -0.685 -8.947 24.025 1.00 78.44 119 VAL A O 1
ATOM 936 N N . ASN A 1 120 ? -1.139 -7.747 25.862 1.00 74.69 120 ASN A N 1
ATOM 937 C CA . ASN A 1 120 ? 0.189 -7.127 25.926 1.00 74.69 120 ASN A CA 1
ATOM 938 C C . ASN A 1 120 ? 1.310 -8.160 26.112 1.00 74.69 120 ASN A C 1
ATOM 940 O O . ASN A 1 120 ? 2.361 -8.041 25.481 1.00 74.69 120 ASN A O 1
ATOM 944 N N . THR A 1 121 ? 1.089 -9.196 26.925 1.00 77.88 121 THR A N 1
ATOM 945 C CA . THR A 1 121 ? 2.055 -10.292 27.083 1.00 77.88 121 THR A CA 1
ATOM 946 C C . THR A 1 121 ? 2.271 -11.044 25.771 1.00 77.88 121 THR A C 1
ATOM 948 O O . THR A 1 121 ? 3.417 -11.285 25.397 1.00 77.88 121 THR A O 1
ATOM 951 N N . LEU A 1 122 ? 1.201 -11.354 25.032 1.00 73.94 122 LEU A N 1
ATOM 952 C CA . LEU A 1 122 ? 1.305 -12.009 23.721 1.00 73.94 122 LEU A CA 1
ATOM 953 C C . LEU A 1 122 ? 2.077 -11.152 22.708 1.00 73.94 122 LEU A C 1
ATOM 955 O O . LEU A 1 122 ? 2.928 -11.669 21.988 1.00 73.94 122 LEU A O 1
ATOM 959 N N . ILE A 1 123 ? 1.835 -9.837 22.690 1.00 77.31 123 ILE A N 1
ATOM 960 C CA . ILE A 1 123 ? 2.569 -8.900 21.826 1.00 77.31 123 ILE A CA 1
ATOM 961 C C . ILE A 1 123 ? 4.063 -8.904 22.161 1.00 77.31 123 ILE A C 1
ATOM 963 O O . ILE A 1 123 ? 4.895 -8.928 21.255 1.00 77.31 123 ILE A O 1
ATOM 967 N N . ASN A 1 124 ? 4.417 -8.886 23.446 1.00 74.75 124 ASN A N 1
ATOM 968 C CA . ASN A 1 124 ? 5.818 -8.901 23.862 1.00 74.75 124 ASN A CA 1
ATOM 969 C C . ASN A 1 124 ? 6.512 -10.216 23.486 1.00 74.75 124 ASN A C 1
ATOM 971 O O . ASN A 1 124 ? 7.628 -10.171 22.978 1.00 74.75 124 ASN A O 1
ATOM 975 N N . LEU A 1 125 ? 5.839 -11.361 23.637 1.00 72.31 125 LEU A N 1
ATOM 976 C CA . LEU A 1 125 ? 6.370 -12.653 23.189 1.00 72.31 125 LEU A CA 1
ATOM 977 C C . LEU A 1 125 ? 6.614 -12.680 21.675 1.00 72.31 125 LEU A C 1
ATOM 979 O O . LEU A 1 125 ? 7.679 -13.106 21.236 1.00 72.31 125 LEU A O 1
ATOM 983 N N . ALA A 1 126 ? 5.673 -12.161 20.881 1.00 72.06 126 ALA A N 1
ATOM 984 C CA . ALA A 1 126 ? 5.833 -12.075 19.432 1.00 72.06 126 ALA A CA 1
ATOM 985 C C . ALA A 1 126 ? 7.006 -11.162 19.026 1.00 72.06 126 ALA A C 1
ATOM 987 O O . ALA A 1 126 ? 7.746 -11.480 18.097 1.00 72.06 126 ALA A O 1
ATOM 988 N N . LYS A 1 127 ? 7.217 -10.042 19.735 1.00 75.88 127 LYS A N 1
ATOM 989 C CA . LYS A 1 127 ? 8.390 -9.174 19.522 1.00 75.88 127 LYS A CA 1
ATOM 990 C C . LYS A 1 127 ? 9.694 -9.919 19.797 1.00 75.88 127 LYS A C 1
ATOM 992 O O . LYS A 1 127 ? 10.581 -9.894 18.949 1.00 75.88 127 LYS A O 1
ATOM 997 N N . THR A 1 128 ? 9.783 -10.619 20.927 1.00 76.62 128 THR A N 1
ATOM 998 C CA . THR A 1 128 ? 10.961 -11.422 21.283 1.00 76.62 128 THR A CA 1
ATOM 999 C C . THR A 1 128 ? 11.228 -12.525 20.260 1.00 76.62 128 THR A C 1
ATOM 1001 O O . THR A 1 128 ? 12.374 -12.745 19.877 1.00 76.62 128 THR A O 1
ATOM 1004 N N . GLU A 1 129 ? 10.189 -13.194 19.757 1.00 68.69 129 GLU A N 1
ATOM 1005 C CA . GLU A 1 129 ? 10.341 -14.203 18.705 1.00 68.69 129 GLU A CA 1
ATOM 1006 C C . GLU A 1 129 ? 10.890 -13.597 17.402 1.00 68.69 129 GLU A C 1
ATOM 1008 O O . GLU A 1 129 ? 11.787 -14.169 16.781 1.00 68.69 129 GLU A O 1
ATOM 1013 N N . LEU A 1 130 ? 10.397 -12.423 16.990 1.00 74.81 130 LEU A N 1
ATOM 1014 C CA . LEU A 1 130 ? 10.902 -11.719 15.807 1.00 74.81 130 LEU A CA 1
ATOM 1015 C C . LEU A 1 130 ? 12.364 -11.288 15.967 1.00 74.81 130 LEU A C 1
ATOM 1017 O O . LEU A 1 130 ? 13.139 -11.413 15.020 1.00 74.81 130 LEU A O 1
ATOM 1021 N N . GLU A 1 131 ? 12.748 -10.796 17.143 1.00 75.88 131 GLU A N 1
ATOM 1022 C CA . GLU A 1 131 ? 14.141 -10.462 17.465 1.00 75.88 131 GLU A CA 1
ATOM 1023 C C . GLU A 1 131 ? 15.039 -11.701 17.407 1.00 75.88 131 GLU A C 1
ATOM 1025 O O . GLU A 1 131 ? 16.103 -11.659 16.790 1.00 75.88 131 GLU A O 1
ATOM 1030 N N . TYR A 1 132 ? 14.580 -12.830 17.952 1.00 70.19 132 TYR A N 1
ATOM 1031 C CA . TYR A 1 132 ? 15.314 -14.091 17.896 1.00 70.19 132 TYR A CA 1
ATOM 1032 C C . TYR A 1 132 ? 15.496 -14.593 16.458 1.00 70.19 132 TYR A C 1
ATOM 1034 O O . TYR A 1 132 ? 16.590 -15.002 16.074 1.00 70.19 132 TYR A O 1
ATOM 1042 N N . ARG A 1 133 ? 14.455 -14.504 15.620 1.00 68.75 133 ARG A N 1
ATOM 1043 C CA . AR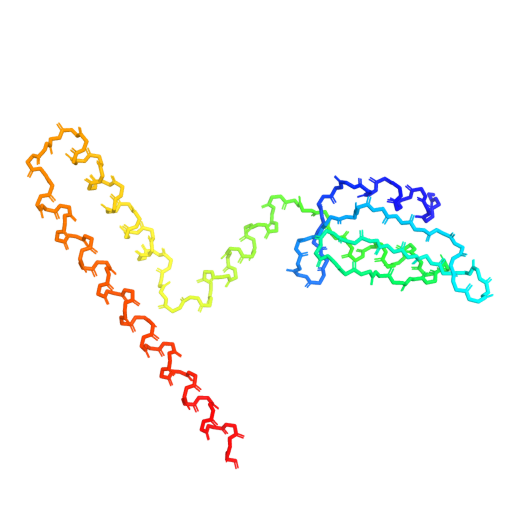G A 1 133 ? 14.544 -14.848 14.189 1.00 68.75 133 ARG A CA 1
ATOM 1044 C C . ARG A 1 133 ? 15.550 -13.971 13.445 1.00 68.75 133 ARG A C 1
ATOM 1046 O O . ARG A 1 133 ? 16.307 -14.490 12.632 1.00 68.75 133 ARG A O 1
ATOM 1053 N N . LYS A 1 134 ? 15.577 -12.661 13.721 1.00 74.19 134 LYS A N 1
ATOM 1054 C CA . LYS A 1 134 ? 16.577 -11.749 13.139 1.00 74.19 134 LYS A CA 1
ATOM 1055 C C . LYS A 1 134 ? 17.991 -12.160 13.536 1.00 74.19 134 LYS A C 1
ATOM 1057 O O . LYS A 1 134 ? 18.833 -12.308 12.661 1.00 74.19 134 LYS A O 1
ATOM 1062 N N . TYR A 1 135 ? 18.205 -12.428 14.822 1.00 74.69 135 TYR A N 1
ATOM 1063 C CA . TYR A 1 135 ? 19.497 -12.864 15.345 1.00 74.69 135 TYR A CA 1
ATOM 1064 C C . TYR A 1 135 ? 19.991 -14.174 14.707 1.00 74.69 135 TYR A C 1
ATOM 1066 O O . TYR A 1 135 ? 21.144 -14.263 14.293 1.00 74.69 135 TYR A O 1
ATOM 1074 N N . ILE A 1 136 ? 19.123 -15.182 14.563 1.00 72.06 136 ILE A N 1
ATOM 1075 C CA . ILE A 1 136 ? 19.480 -16.442 13.889 1.00 72.06 136 ILE A CA 1
ATOM 1076 C C . ILE A 1 136 ? 19.811 -16.213 12.409 1.00 72.06 136 ILE A C 1
ATOM 1078 O O . ILE A 1 136 ? 20.829 -16.711 11.935 1.00 72.06 136 ILE A O 1
ATOM 1082 N N . ASN A 1 137 ? 19.009 -15.421 11.694 1.00 72.62 137 ASN A N 1
ATOM 1083 C CA . ASN A 1 137 ? 19.278 -15.106 10.289 1.00 72.62 137 ASN A CA 1
ATOM 1084 C C . ASN A 1 137 ? 20.618 -14.371 10.107 1.00 72.62 137 ASN A C 1
ATOM 1086 O O . ASN A 1 137 ? 21.350 -14.658 9.163 1.00 72.62 137 ASN A O 1
ATOM 1090 N N . GLU A 1 138 ? 20.965 -13.450 11.010 1.00 76.31 138 GLU A N 1
ATOM 1091 C CA . GLU A 1 138 ? 22.266 -12.765 11.011 1.00 76.31 138 GLU A CA 1
ATOM 1092 C C . GLU A 1 138 ? 23.429 -13.739 11.257 1.00 76.31 138 GLU A C 1
ATOM 1094 O O . GLU A 1 138 ? 24.487 -13.605 10.644 1.00 76.31 138 GLU A O 1
ATOM 1099 N N . LEU A 1 139 ? 23.251 -14.749 12.113 1.00 69.19 139 LEU A N 1
ATOM 1100 C CA . LEU A 1 139 ? 24.258 -15.791 12.338 1.00 69.19 139 LEU A CA 1
ATOM 1101 C C . LEU A 1 139 ? 24.431 -16.726 11.134 1.00 69.19 139 LEU A C 1
ATOM 1103 O O . LEU A 1 139 ? 25.546 -17.174 10.872 1.00 69.19 139 LEU A O 1
ATOM 1107 N N . GLU A 1 140 ? 23.355 -17.034 10.410 1.00 64.56 140 GLU A N 1
ATOM 1108 C CA . GLU A 1 140 ? 23.411 -17.865 9.202 1.00 64.56 140 GLU A CA 1
ATOM 1109 C C . GLU A 1 140 ? 24.033 -17.132 8.007 1.00 64.56 140 GLU A C 1
ATOM 1111 O O . GLU A 1 140 ? 24.728 -17.762 7.218 1.00 64.56 140 GLU A O 1
ATOM 1116 N N . GLN A 1 141 ? 23.847 -15.813 7.892 1.00 60.56 141 GLN A N 1
ATOM 1117 C CA . GLN A 1 141 ? 24.470 -14.999 6.836 1.00 60.56 141 GLN A CA 1
ATOM 1118 C C . GLN A 1 141 ? 25.969 -14.736 7.053 1.00 60.56 141 GLN A C 1
ATOM 1120 O O . GLN A 1 141 ? 26.661 -14.371 6.107 1.00 60.56 141 GLN A O 1
ATOM 1125 N N . ASN A 1 142 ? 26.466 -14.907 8.282 1.00 56.22 142 ASN A N 1
ATOM 1126 C CA . ASN A 1 142 ? 27.874 -14.711 8.648 1.00 56.22 142 ASN A CA 1
ATOM 1127 C C . ASN A 1 142 ? 28.693 -16.023 8.684 1.00 56.22 142 ASN A C 1
ATOM 1129 O O . ASN A 1 142 ? 29.818 -16.024 9.189 1.00 56.22 142 ASN A O 1
ATOM 1133 N N . LYS A 1 143 ? 28.136 -17.131 8.181 1.00 50.53 143 LYS A N 1
ATOM 1134 C CA . LYS A 1 143 ? 28.845 -18.394 7.917 1.00 50.53 143 LYS A CA 1
ATOM 1135 C C . LYS A 1 143 ? 29.188 -18.522 6.439 1.00 50.53 143 LYS A C 1
ATOM 1137 O O . LYS A 1 143 ? 30.263 -19.099 6.166 1.00 50.53 143 LYS A O 1
#

Radius of gyration: 24.1 Å; chains: 1; bounding box: 51×36×64 Å

Sequence (143 aa):
MNALEKLRSMVNKPFLYNNEEVVILGYCDGTGDDGDEIEIYLNNGKTLVYNIGDLIIKLERFKPVTSQVIILTNKRLDSVSTVNPTIIQQMRDTILKQIEAVKESPAAVNQAKQVFQGVNTLINLAKTELEYRKYINELEQNK

Secondary structure (DSSP, 8-state):
--HHHHHHHHTT-EEEETTEEEEEEEEEEEESTTS-EEEEEETTS-EEEEETTTHHHHHTT-EE--HHHHHHHHHHHHHH-SS-HHHHHHHHHHHHHHHHHHHH-GGGHHHHHHHHHHHHHHHHHHHHHHHHHHHHHHHHHT-

Foldseek 3Di:
DALVVLVVVQAQAWFQAPNDIWHFPDKDAQDDPRRQWMWTAIPVRDIDIDGRVCSNVVVVRTHHPDVVSVVVVVVVVCVPDPPNPVVVVVLVVVLVVLVVVCVVDVVSVVVSVVSVVVVVVVVVVVVVVVVVVVVVVVVVVVD

pLDDT: mean 77.23, std 13.89, range [41.69, 94.88]